Protein AF-A0A958EM94-F1 (afdb_monomer)

Structure (mmCIF, N/CA/C/O backbone):
data_AF-A0A958EM94-F1
#
_entry.id   AF-A0A958EM94-F1
#
loop_
_atom_site.group_PDB
_atom_site.id
_atom_site.type_symbol
_atom_site.label_atom_id
_atom_site.label_alt_id
_atom_site.label_comp_id
_atom_site.label_asym_id
_atom_site.label_entity_id
_atom_site.label_seq_id
_atom_site.pdbx_PDB_ins_code
_atom_site.Cartn_x
_atom_site.Cartn_y
_atom_site.Cartn_z
_atom_site.occupancy
_atom_site.B_iso_or_equiv
_atom_site.auth_seq_id
_atom_site.auth_comp_id
_atom_site.auth_asym_id
_atom_site.auth_atom_id
_atom_site.pdbx_PDB_model_num
ATOM 1 N N . ALA A 1 1 ? -0.371 -7.201 -25.459 1.00 37.72 1 ALA A N 1
ATOM 2 C CA . ALA A 1 1 ? 0.343 -7.590 -24.230 1.00 37.72 1 ALA A CA 1
ATOM 3 C C . ALA A 1 1 ? -0.115 -6.642 -23.135 1.00 37.72 1 ALA A C 1
ATOM 5 O O . ALA A 1 1 ? -0.073 -5.442 -23.369 1.00 37.72 1 ALA A O 1
ATOM 6 N N . PHE A 1 2 ? -0.661 -7.153 -22.029 1.00 40.25 2 PHE A N 1
ATOM 7 C CA . PHE A 1 2 ? -0.973 -6.315 -20.869 1.00 40.25 2 PHE A CA 1
ATOM 8 C C . PHE A 1 2 ? 0.360 -5.886 -20.271 1.00 40.25 2 PHE A C 1
ATOM 10 O O . PHE A 1 2 ? 1.068 -6.714 -19.709 1.00 40.25 2 PHE A O 1
ATOM 17 N N . ASP A 1 3 ? 0.736 -4.638 -20.504 1.00 53.81 3 ASP A N 1
ATOM 18 C CA . ASP A 1 3 ? 1.986 -4.087 -20.013 1.00 53.81 3 ASP A CA 1
ATOM 19 C C . ASP A 1 3 ? 1.883 -3.897 -18.485 1.00 53.81 3 ASP A C 1
ATOM 21 O O . ASP A 1 3 ? 0.861 -3.435 -17.965 1.00 53.81 3 ASP A O 1
ATOM 25 N N . ASP A 1 4 ? 2.921 -4.299 -17.756 1.00 55.78 4 ASP A N 1
ATOM 26 C CA . ASP A 1 4 ? 2.960 -4.238 -16.292 1.00 55.78 4 ASP A CA 1
ATOM 27 C C . ASP A 1 4 ? 2.811 -2.803 -15.739 1.00 55.78 4 ASP A C 1
ATOM 29 O O . ASP A 1 4 ? 2.361 -2.633 -14.600 1.00 55.78 4 ASP A O 1
ATOM 33 N N . ASN A 1 5 ? 3.113 -1.765 -16.533 1.00 53.16 5 ASN A N 1
ATOM 34 C CA . ASN A 1 5 ? 2.945 -0.361 -16.146 1.00 53.16 5 ASN A CA 1
ATOM 35 C C . ASN A 1 5 ? 1.466 0.022 -16.037 1.00 53.16 5 ASN A C 1
ATOM 37 O O . ASN A 1 5 ? 1.078 0.685 -15.078 1.00 53.16 5 ASN A O 1
ATOM 41 N N . THR A 1 6 ? 0.608 -0.448 -16.946 1.00 60.50 6 THR A N 1
ATOM 42 C CA . THR A 1 6 ? -0.827 -0.124 -16.892 1.00 60.50 6 THR A CA 1
ATOM 43 C C . THR A 1 6 ? -1.473 -0.636 -15.592 1.00 60.50 6 THR A C 1
ATOM 45 O O . THR A 1 6 ? -2.345 0.022 -15.018 1.00 60.50 6 THR A O 1
ATOM 48 N N . ARG A 1 7 ? -1.022 -1.786 -15.064 1.00 63.72 7 ARG A N 1
ATOM 49 C CA . ARG A 1 7 ? -1.574 -2.365 -13.826 1.00 63.72 7 ARG A CA 1
ATOM 50 C C . ARG A 1 7 ? -1.098 -1.655 -12.564 1.00 63.72 7 ARG A C 1
ATOM 52 O O . ARG A 1 7 ? -1.954 -1.371 -11.736 1.00 63.72 7 ARG A O 1
ATOM 59 N N . ILE A 1 8 ? 0.193 -1.328 -12.400 1.00 61.69 8 ILE A N 1
ATOM 60 C CA . ILE A 1 8 ? 0.639 -0.587 -11.198 1.00 61.69 8 ILE A CA 1
ATOM 61 C C . ILE A 1 8 ? -0.058 0.771 -11.112 1.00 61.69 8 ILE A C 1
ATOM 63 O O . ILE A 1 8 ? -0.427 1.191 -10.022 1.00 61.69 8 ILE A O 1
ATOM 67 N N . ILE A 1 9 ? -0.248 1.440 -12.255 1.00 63.72 9 ILE A N 1
ATOM 68 C CA . ILE A 1 9 ? -0.868 2.763 -12.334 1.00 63.72 9 ILE A CA 1
ATOM 69 C C . ILE A 1 9 ? -2.345 2.628 -11.968 1.00 63.72 9 ILE A C 1
ATOM 71 O O . ILE A 1 9 ? -2.827 3.326 -11.082 1.00 63.72 9 ILE A O 1
ATOM 75 N N . THR A 1 10 ? -3.039 1.632 -12.529 1.00 66.12 10 THR A N 1
ATOM 76 C CA . THR A 1 10 ? -4.427 1.313 -12.151 1.00 66.12 10 THR A CA 1
ATOM 77 C C . THR A 1 10 ? -4.547 0.953 -10.668 1.00 66.12 10 THR A C 1
ATOM 79 O O . THR A 1 10 ? -5.470 1.422 -10.011 1.00 66.12 10 THR A O 1
ATOM 82 N N . TYR A 1 11 ? -3.615 0.177 -10.105 1.00 64.56 11 TYR A N 1
ATOM 83 C CA . TYR A 1 11 ? -3.605 -0.157 -8.676 1.00 64.56 11 TYR A CA 1
ATOM 84 C C . TYR A 1 11 ? -3.298 1.036 -7.799 1.00 64.56 11 TYR A C 1
ATOM 86 O O . TYR A 1 11 ? -3.916 1.187 -6.754 1.00 64.56 11 TYR A O 1
ATOM 94 N N . THR A 1 12 ? -2.381 1.895 -8.221 1.00 61.47 12 THR A N 1
ATOM 95 C CA . THR A 1 12 ? -2.043 3.100 -7.474 1.00 61.47 12 THR A CA 1
ATOM 96 C C . THR A 1 12 ? -3.212 4.070 -7.508 1.00 61.47 12 THR A C 1
ATOM 98 O O . THR A 1 12 ? -3.553 4.615 -6.470 1.00 61.47 12 THR A O 1
ATOM 101 N N . HIS A 1 13 ? -3.914 4.206 -8.636 1.00 66.06 13 HIS A N 1
ATOM 102 C CA . HIS A 1 13 ? -5.155 4.976 -8.716 1.00 66.06 13 HIS A CA 1
ATOM 103 C C . HIS A 1 13 ? -6.313 4.337 -7.957 1.00 66.06 13 HIS A C 1
ATOM 105 O O . HIS A 1 13 ? -7.092 5.063 -7.356 1.00 66.06 13 HIS A O 1
ATOM 111 N N . THR A 1 14 ? -6.437 3.010 -7.957 1.00 66.44 14 THR A N 1
ATOM 112 C CA . THR A 1 14 ? -7.480 2.304 -7.199 1.00 66.44 14 THR A CA 1
ATOM 113 C C . THR A 1 14 ? -7.221 2.444 -5.712 1.00 66.44 14 THR A C 1
ATOM 115 O O . THR A 1 14 ? -8.130 2.795 -4.978 1.00 66.44 14 THR A O 1
ATOM 118 N N . MET A 1 15 ? -5.978 2.256 -5.269 1.00 63.81 15 MET A N 1
ATOM 119 C CA . MET A 1 15 ? -5.607 2.452 -3.877 1.00 63.81 15 MET A CA 1
ATOM 120 C C . MET A 1 15 ? -5.695 3.926 -3.496 1.00 63.81 15 MET A C 1
ATOM 122 O O . MET A 1 15 ? -6.177 4.215 -2.417 1.00 63.81 15 MET A O 1
ATOM 126 N N . ARG A 1 16 ? -5.323 4.866 -4.376 1.00 62.56 16 ARG A N 1
ATOM 127 C CA . ARG A 1 16 ? -5.574 6.297 -4.167 1.00 62.56 16 ARG A CA 1
ATOM 128 C C . ARG A 1 16 ? -7.064 6.550 -4.033 1.00 62.56 16 ARG A C 1
ATOM 130 O O . ARG A 1 16 ? -7.447 7.175 -3.076 1.00 62.56 16 ARG A O 1
ATOM 137 N N . SER A 1 17 ? -7.906 6.000 -4.902 1.00 60.25 17 SER A N 1
ATOM 138 C CA . SER A 1 17 ? -9.361 6.126 -4.791 1.00 60.25 17 SER A CA 1
ATOM 139 C C . SER A 1 17 ? -9.901 5.476 -3.521 1.00 60.25 17 SER A C 1
ATOM 141 O O . SER A 1 17 ? -10.862 5.985 -2.971 1.00 60.25 17 SER A O 1
ATOM 143 N N . GLN A 1 18 ? -9.326 4.365 -3.061 1.00 61.56 18 GLN A N 1
ATOM 144 C CA . GLN A 1 18 ? -9.690 3.713 -1.802 1.00 61.56 18 GLN A CA 1
ATOM 145 C C . GLN A 1 18 ? -9.202 4.520 -0.597 1.00 61.56 18 GLN A C 1
ATOM 147 O O . GLN A 1 18 ? -9.874 4.525 0.420 1.00 61.56 18 GLN A O 1
ATOM 152 N N . ILE A 1 19 ? -8.067 5.213 -0.729 1.00 54.97 19 ILE A N 1
ATOM 153 C CA . ILE A 1 19 ? -7.498 6.136 0.253 1.00 54.97 19 ILE A CA 1
ATOM 154 C C . ILE A 1 19 ? -8.257 7.469 0.275 1.00 54.97 19 ILE A C 1
ATOM 156 O O . ILE A 1 19 ? -8.504 8.005 1.339 1.00 54.97 19 ILE A O 1
ATOM 160 N N . ASP A 1 20 ? -8.704 7.970 -0.869 1.00 53.06 20 ASP A N 1
ATOM 161 C CA . ASP A 1 20 ? -9.586 9.129 -1.003 1.00 53.06 20 ASP A CA 1
ATOM 162 C C . ASP A 1 20 ? -10.995 8.781 -0.487 1.00 53.06 20 ASP A C 1
ATOM 164 O O . ASP A 1 20 ? -11.708 9.643 0.017 1.00 53.06 20 ASP A O 1
ATOM 168 N N . GLN A 1 21 ? -11.385 7.502 -0.594 1.00 51.28 21 GLN A N 1
ATOM 169 C CA . GLN A 1 21 ? -12.544 6.907 0.078 1.00 51.28 21 GLN A CA 1
ATOM 170 C C . GLN A 1 21 ? -12.272 6.534 1.543 1.00 51.28 21 GLN A C 1
ATOM 172 O O . GLN A 1 21 ? -13.239 6.202 2.231 1.00 51.28 21 GLN A O 1
ATOM 177 N N . LEU A 1 22 ? -11.025 6.620 2.050 1.00 52.84 22 LEU A N 1
ATOM 178 C CA . LEU A 1 22 ? -10.786 6.768 3.491 1.00 52.84 22 LEU A CA 1
ATOM 179 C C . LEU A 1 22 ? -11.291 8.170 3.817 1.00 52.84 22 LEU A C 1
ATOM 181 O O . LEU A 1 22 ? -10.551 9.151 3.852 1.00 52.84 22 LEU A O 1
ATOM 185 N N . ASP A 1 23 ? -12.606 8.261 3.936 1.00 48.28 23 ASP A N 1
ATOM 186 C CA . ASP A 1 23 ? -13.309 9.459 4.315 1.00 48.28 23 ASP A CA 1
ATOM 187 C C . ASP A 1 23 ? -12.646 9.998 5.587 1.00 48.28 23 ASP A C 1
ATOM 189 O O . ASP A 1 23 ? -12.550 9.307 6.603 1.00 48.28 23 ASP A O 1
ATOM 193 N N . GLN A 1 24 ? -12.137 11.229 5.509 1.00 53.12 24 GLN A N 1
ATOM 194 C CA . GLN A 1 24 ? -11.470 11.915 6.618 1.00 53.12 24 GLN A CA 1
ATOM 195 C C . GLN A 1 24 ? -12.379 11.996 7.855 1.00 53.12 24 GLN A C 1
ATOM 197 O O . GLN A 1 24 ? -11.876 12.144 8.964 1.00 53.12 24 GLN A O 1
ATOM 202 N N . SER A 1 25 ? -13.701 11.856 7.677 1.00 50.50 25 SER A N 1
ATOM 203 C CA . SER A 1 25 ? -14.683 11.784 8.761 1.00 50.50 25 SER A CA 1
ATOM 204 C C . SER A 1 25 ? -14.643 10.475 9.564 1.00 50.50 25 SER A C 1
ATOM 206 O O . SER A 1 25 ? -15.129 10.442 10.690 1.00 50.50 25 SER A O 1
ATOM 208 N N . GLN A 1 26 ? -14.065 9.406 9.007 1.00 52.06 26 GLN A N 1
ATOM 209 C CA . GLN A 1 2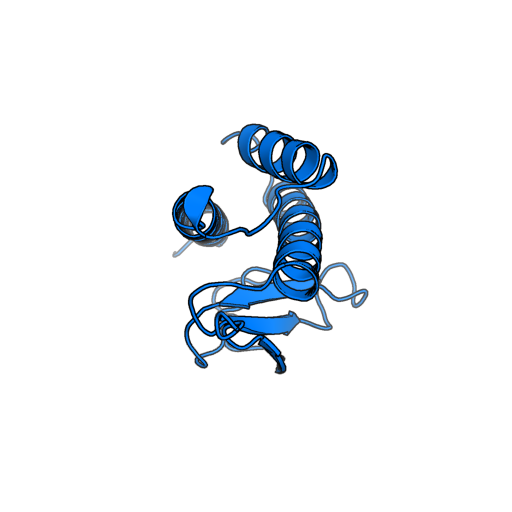6 ? -14.021 8.063 9.601 1.00 52.06 26 GLN A CA 1
ATOM 210 C C . GLN A 1 26 ? -12.754 7.825 10.436 1.00 52.06 26 GLN A C 1
ATOM 212 O O . GLN A 1 26 ? -12.623 6.782 11.073 1.00 52.06 26 GLN A O 1
ATOM 217 N N . ILE A 1 27 ? -11.801 8.762 10.412 1.00 55.91 27 ILE A N 1
ATOM 218 C CA . ILE A 1 27 ? -10.577 8.697 11.210 1.00 55.91 27 ILE A CA 1
ATOM 219 C C . ILE A 1 27 ? -10.785 9.584 12.425 1.00 55.91 27 ILE A C 1
ATOM 221 O O . ILE A 1 27 ? -10.723 10.812 12.355 1.00 55.91 27 ILE A O 1
ATOM 225 N N . VAL A 1 28 ? -11.066 8.926 13.543 1.00 47.28 28 VAL A N 1
ATOM 226 C CA . VAL A 1 28 ? -11.218 9.568 14.842 1.00 47.28 28 VAL A CA 1
ATOM 227 C C . VAL A 1 28 ? -9.841 10.108 15.235 1.00 47.28 28 VAL A C 1
ATOM 229 O O . VAL A 1 28 ? -8.970 9.333 15.600 1.00 47.28 28 VAL A O 1
ATOM 232 N N . ASP A 1 29 ? -9.644 11.427 15.133 1.00 54.28 29 ASP A N 1
ATOM 233 C CA . ASP A 1 29 ? -8.436 12.162 15.560 1.00 54.28 29 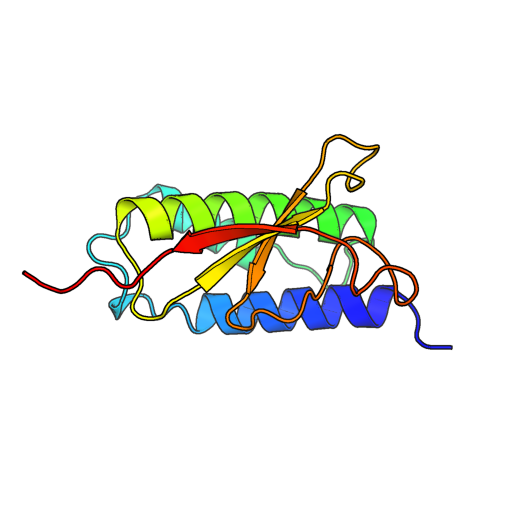ASP A CA 1
ATOM 234 C C . ASP A 1 29 ? -7.235 12.104 14.576 1.00 54.28 29 ASP A C 1
ATOM 236 O O . ASP A 1 29 ? -6.236 11.425 14.798 1.00 54.28 29 ASP A O 1
ATOM 240 N N . TRP A 1 30 ? -7.332 12.838 13.455 1.00 56.03 30 TRP A N 1
ATOM 241 C CA . TRP A 1 30 ? -6.316 12.923 12.387 1.00 56.03 30 TRP A CA 1
ATOM 242 C C . TRP A 1 30 ? -4.993 13.552 12.883 1.00 56.03 30 TRP A C 1
ATOM 244 O O . TRP A 1 30 ? -4.933 14.762 13.123 1.00 56.03 30 TRP A O 1
ATOM 254 N N . PRO A 1 31 ? -3.897 12.784 13.022 1.00 62.00 31 PRO A N 1
ATOM 255 C CA . PRO A 1 31 ? -2.624 13.318 13.504 1.00 62.00 31 PRO A CA 1
ATOM 256 C C . PRO A 1 31 ? -1.853 14.066 12.408 1.00 62.00 31 PRO A C 1
ATOM 258 O O . PRO A 1 31 ? -2.037 13.822 11.220 1.00 62.00 31 PRO A O 1
ATOM 261 N N . ALA A 1 32 ? -0.863 14.876 12.795 1.00 59.31 32 ALA A N 1
ATOM 262 C CA . ALA A 1 32 ? 0.056 15.539 11.855 1.00 59.31 32 ALA A CA 1
ATOM 263 C C . ALA A 1 32 ? 0.770 14.568 10.881 1.00 59.31 32 ALA A C 1
ATOM 265 O O . ALA A 1 32 ? 1.133 14.948 9.773 1.00 59.31 32 ALA A O 1
ATOM 266 N N . SER A 1 33 ? 0.935 13.290 11.250 1.00 59.75 33 SER A N 1
ATOM 267 C CA . SER A 1 33 ? 1.477 12.249 10.360 1.00 59.75 33 SER A CA 1
ATOM 268 C C . SER A 1 33 ? 0.554 11.896 9.190 1.00 59.75 33 SER A C 1
ATOM 270 O O . SER A 1 33 ? 0.990 11.283 8.217 1.00 59.75 33 SER A O 1
ATOM 272 N N . ALA A 1 34 ? -0.714 12.280 9.251 1.00 63.72 34 ALA A N 1
ATOM 273 C CA . ALA A 1 34 ? -1.669 12.0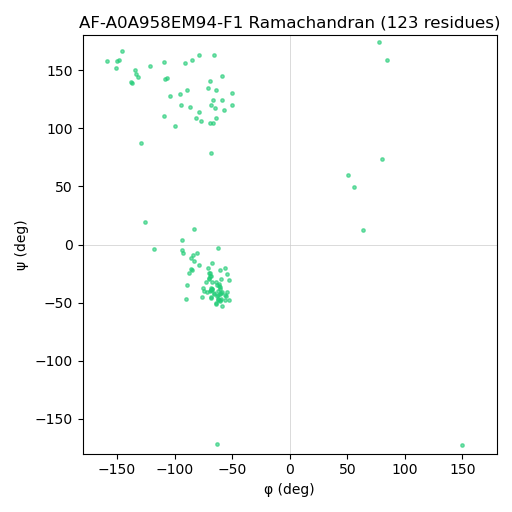47 8.189 1.00 63.72 34 ALA A CA 1
ATOM 274 C C . ALA A 1 34 ? -1.627 13.159 7.114 1.00 63.72 34 ALA A C 1
ATOM 276 O O . ALA A 1 34 ? -1.896 12.881 5.946 1.00 63.72 34 ALA A O 1
ATOM 277 N N . ASP A 1 35 ? -1.114 14.354 7.434 1.00 64.56 35 ASP A N 1
ATOM 278 C CA . ASP A 1 35 ? -0.721 15.354 6.423 1.00 64.56 35 ASP A CA 1
ATOM 279 C C . ASP A 1 35 ? 0.491 14.894 5.593 1.00 64.56 35 ASP A C 1
ATOM 281 O O . ASP A 1 35 ? 0.576 15.171 4.394 1.00 64.56 35 ASP A O 1
ATOM 285 N N . GLU A 1 36 ? 1.409 14.126 6.190 1.00 65.31 36 GLU A N 1
ATOM 286 C CA . GLU A 1 36 ? 2.505 13.476 5.455 1.00 65.31 36 GLU A CA 1
ATO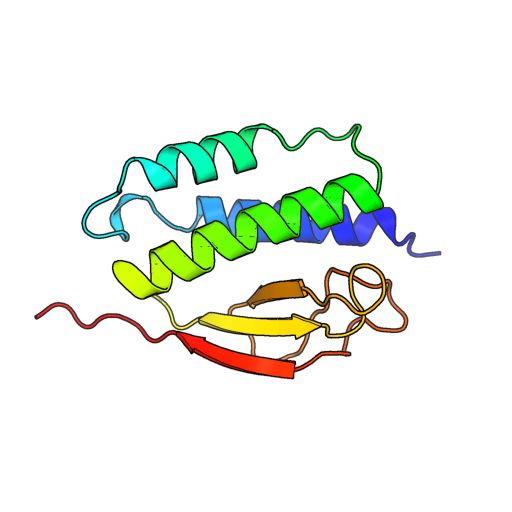M 287 C C . GLU A 1 36 ? 1.979 12.384 4.511 1.00 65.31 36 GLU A C 1
ATOM 289 O O . GLU A 1 36 ? 2.456 12.260 3.381 1.00 65.31 36 GLU A O 1
ATOM 294 N N . ILE A 1 37 ? 0.964 11.621 4.939 1.00 67.69 37 ILE A N 1
ATOM 295 C CA . ILE A 1 37 ? 0.258 10.647 4.087 1.00 67.69 37 ILE A CA 1
ATOM 296 C C . ILE A 1 37 ? -0.434 11.371 2.928 1.00 67.69 37 ILE A C 1
ATOM 298 O O . ILE A 1 37 ? -0.308 10.942 1.782 1.00 67.69 37 ILE A O 1
ATOM 302 N N . LYS A 1 38 ? -1.099 12.498 3.201 1.00 65.81 38 LYS A N 1
ATOM 303 C CA . LYS A 1 38 ? -1.751 13.329 2.184 1.00 65.81 38 LYS A CA 1
ATOM 304 C C . LYS A 1 38 ? -0.760 13.896 1.172 1.00 65.81 38 LYS A C 1
ATOM 306 O O . LYS A 1 38 ? -0.946 13.739 -0.029 1.00 65.81 38 LYS A O 1
ATOM 311 N N . SER A 1 39 ? 0.350 14.447 1.646 1.00 65.06 39 SER A N 1
ATOM 312 C CA . SER A 1 39 ? 1.428 14.933 0.778 1.00 65.06 39 SER A CA 1
ATOM 313 C C . SER A 1 39 ? 2.018 13.799 -0.073 1.00 65.06 39 SER A C 1
ATOM 315 O O . SER A 1 39 ? 2.338 13.988 -1.246 1.00 65.06 39 SER A O 1
ATOM 317 N N . ALA A 1 40 ? 2.120 12.585 0.483 1.00 64.00 40 ALA A N 1
ATOM 318 C CA . ALA A 1 40 ? 2.562 11.405 -0.256 1.00 64.00 40 ALA A CA 1
ATOM 319 C C . ALA A 1 40 ? 1.550 10.931 -1.320 1.00 64.00 40 ALA A C 1
ATOM 321 O O . ALA A 1 40 ? 1.974 10.339 -2.313 1.00 64.00 40 ALA A O 1
ATOM 322 N N . LEU A 1 41 ? 0.249 11.196 -1.136 1.00 64.25 41 LEU A N 1
ATOM 323 C CA . LEU A 1 41 ? -0.801 10.958 -2.138 1.00 64.25 41 LEU A CA 1
ATOM 324 C C . LEU A 1 41 ? -0.765 11.992 -3.265 1.00 64.25 41 LEU A C 1
ATOM 326 O O . LEU A 1 41 ? -0.936 11.637 -4.431 1.00 64.25 41 LEU A O 1
ATOM 330 N N . GLU A 1 42 ? -0.522 13.258 -2.923 1.00 63.47 42 GLU A N 1
ATOM 331 C CA . GLU A 1 42 ? -0.463 14.370 -3.879 1.00 63.47 42 GLU A CA 1
ATOM 332 C C . GLU A 1 42 ? 0.759 14.278 -4.806 1.00 63.47 42 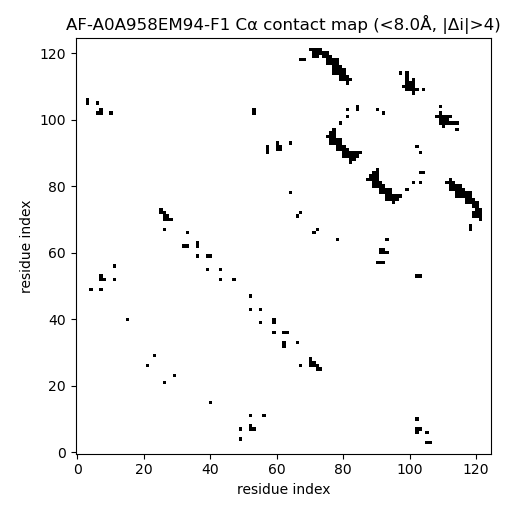GLU A C 1
ATOM 334 O O . GLU A 1 42 ? 0.702 14.721 -5.951 1.00 63.47 42 GLU A O 1
ATOM 339 N N . PHE A 1 43 ? 1.851 13.647 -4.358 1.00 61.88 43 PHE A N 1
ATOM 340 C CA . PHE A 1 43 ? 3.091 13.527 -5.134 1.00 61.88 43 PHE A CA 1
ATOM 341 C C . PHE A 1 43 ? 3.109 12.371 -6.158 1.00 61.88 43 PHE A C 1
ATOM 343 O O . PHE A 1 43 ? 4.170 12.021 -6.677 1.00 61.88 43 PHE A O 1
ATOM 350 N N . TYR A 1 44 ? 1.969 11.750 -6.477 1.00 62.44 44 TYR A N 1
ATOM 351 C CA . TYR A 1 44 ? 1.917 10.766 -7.562 1.00 62.44 44 TYR A CA 1
ATOM 352 C C . TYR A 1 44 ? 1.803 11.465 -8.919 1.00 62.44 44 TYR A C 1
ATOM 354 O O . TYR A 1 44 ? 0.755 12.015 -9.257 1.00 62.44 44 TYR A O 1
ATOM 362 N N . THR A 1 45 ? 2.877 11.432 -9.706 1.00 60.38 45 THR A N 1
ATOM 363 C CA . THR A 1 45 ? 2.897 11.977 -11.066 1.00 60.38 45 THR A CA 1
ATOM 364 C C . THR A 1 45 ? 2.890 10.849 -12.095 1.00 60.38 45 THR A C 1
ATOM 366 O O . THR A 1 45 ? 3.577 9.840 -11.928 1.00 60.38 45 THR A O 1
ATOM 369 N N . ASP A 1 46 ? 2.198 11.053 -13.218 1.00 62.28 46 ASP A N 1
ATOM 370 C CA . ASP A 1 46 ? 2.181 10.113 -14.357 1.00 62.28 46 ASP A CA 1
ATOM 371 C C . ASP A 1 46 ? 3.570 9.917 -15.011 1.00 62.28 46 ASP A C 1
ATOM 373 O O . ASP A 1 46 ? 3.730 9.134 -15.944 1.00 62.28 46 ASP A O 1
ATOM 377 N N . SER A 1 47 ? 4.593 10.635 -14.532 1.00 68.25 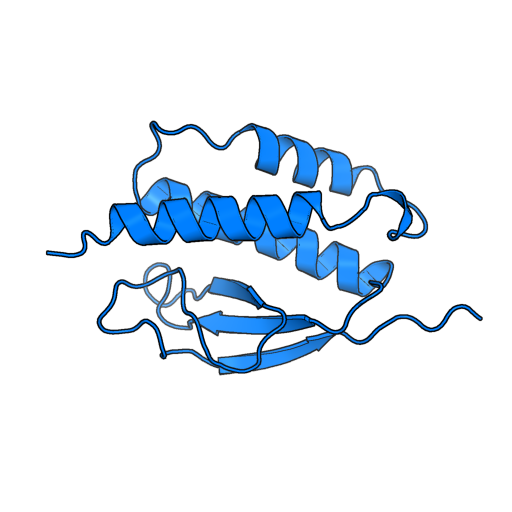47 SER A N 1
ATOM 378 C CA . SER A 1 47 ? 5.982 10.567 -14.992 1.00 68.25 47 SER A CA 1
ATOM 379 C C . SER A 1 47 ? 6.874 9.603 -14.201 1.00 68.25 47 SER A C 1
ATOM 381 O O . SER A 1 47 ? 8.036 9.437 -14.573 1.00 68.25 47 SER A O 1
ATOM 383 N N . LEU A 1 48 ? 6.384 8.986 -13.118 1.00 73.19 48 LEU A N 1
ATOM 384 C CA . LEU A 1 48 ? 7.180 8.046 -12.324 1.00 73.19 48 LEU A CA 1
ATOM 385 C C . LEU A 1 48 ? 7.455 6.749 -13.095 1.00 73.19 48 LEU A C 1
ATOM 387 O O . LEU A 1 48 ? 6.569 6.166 -13.720 1.00 73.19 48 LEU A O 1
ATOM 391 N N . THR A 1 49 ? 8.669 6.217 -12.965 1.00 81.56 49 THR A N 1
ATOM 392 C CA . THR A 1 49 ? 8.956 4.843 -13.395 1.00 81.56 49 THR A CA 1
ATOM 393 C C . THR A 1 49 ? 8.188 3.829 -12.538 1.00 81.56 49 THR A C 1
ATOM 395 O O . THR A 1 49 ? 7.745 4.112 -11.420 1.00 81.56 49 THR A O 1
ATOM 398 N N . ILE A 1 50 ? 8.077 2.587 -13.020 1.00 76.56 50 ILE A N 1
ATOM 399 C CA . ILE A 1 50 ? 7.467 1.469 -12.279 1.00 76.56 50 ILE A CA 1
ATOM 400 C C . ILE A 1 50 ? 8.102 1.254 -10.897 1.00 76.56 50 ILE A C 1
ATOM 402 O O . ILE A 1 50 ? 7.407 1.010 -9.908 1.00 76.56 50 ILE A O 1
ATOM 406 N N . ASN A 1 51 ? 9.428 1.360 -10.807 1.00 81.62 51 ASN A N 1
ATOM 407 C CA . ASN A 1 51 ? 10.147 1.139 -9.557 1.00 81.62 51 ASN A CA 1
ATOM 408 C C . ASN A 1 51 ? 9.912 2.281 -8.572 1.00 81.62 51 ASN A C 1
ATOM 410 O O . ASN A 1 51 ? 9.689 2.019 -7.390 1.00 81.62 51 ASN A O 1
ATOM 414 N N . GLU A 1 52 ? 9.910 3.525 -9.049 1.00 81.94 52 GLU A N 1
ATOM 415 C CA . GLU A 1 52 ? 9.572 4.684 -8.222 1.00 81.94 52 GLU A CA 1
ATOM 416 C C . GLU A 1 52 ? 8.127 4.584 -7.729 1.00 81.94 52 GLU A C 1
ATOM 418 O O . GLU A 1 52 ? 7.895 4.658 -6.523 1.00 81.94 52 GLU A O 1
ATOM 423 N N . SER A 1 53 ? 7.176 4.281 -8.618 1.00 78.44 53 SER A N 1
ATOM 424 C CA . SER A 1 53 ? 5.765 4.072 -8.265 1.00 78.44 53 SER A CA 1
ATOM 425 C C . SER A 1 53 ? 5.601 3.036 -7.150 1.00 78.44 53 SER A C 1
ATOM 427 O O . SER A 1 53 ? 4.951 3.308 -6.142 1.00 78.44 53 SER A O 1
ATOM 429 N N . ARG A 1 54 ? 6.260 1.874 -7.264 1.00 84.06 54 ARG A N 1
ATOM 430 C CA . ARG A 1 54 ? 6.238 0.828 -6.224 1.00 84.06 54 ARG A CA 1
ATOM 431 C C . ARG A 1 54 ? 6.807 1.320 -4.892 1.00 84.06 54 ARG A C 1
ATOM 433 O O . ARG A 1 54 ? 6.246 1.018 -3.840 1.00 84.06 54 ARG A O 1
ATOM 440 N N . GLN A 1 55 ? 7.913 2.064 -4.908 1.00 84.88 55 GLN A N 1
ATOM 441 C CA . GLN A 1 55 ? 8.511 2.603 -3.682 1.00 84.88 55 GLN A CA 1
ATOM 442 C C . GLN A 1 55 ? 7.601 3.633 -3.004 1.00 84.88 55 GLN A C 1
ATOM 444 O O . GLN A 1 55 ? 7.446 3.599 -1.781 1.00 84.88 55 GLN A O 1
ATOM 449 N N . HIS A 1 56 ? 6.990 4.528 -3.783 1.00 79.88 56 HIS A N 1
ATOM 450 C CA . HIS A 1 56 ? 6.008 5.487 -3.281 1.00 79.88 56 HIS A CA 1
ATOM 451 C C . HIS A 1 56 ? 4.797 4.769 -2.677 1.00 79.88 56 HIS A C 1
ATOM 453 O O . HIS A 1 56 ? 4.446 5.032 -1.527 1.00 79.88 56 HIS A O 1
ATOM 459 N N . PHE A 1 57 ? 4.249 3.785 -3.389 1.00 79.88 57 PHE A N 1
ATOM 460 C CA . PHE A 1 57 ? 3.136 2.953 -2.937 1.00 79.88 57 PHE A CA 1
ATOM 461 C C . PHE A 1 57 ? 3.427 2.240 -1.604 1.00 79.88 57 PHE A C 1
ATOM 463 O O . PHE A 1 57 ? 2.599 2.256 -0.690 1.00 79.88 57 PHE A O 1
ATOM 470 N N . GLN A 1 58 ? 4.627 1.672 -1.440 1.00 85.38 58 GLN A N 1
ATOM 471 C CA . GLN A 1 58 ? 5.025 1.024 -0.187 1.00 85.38 58 GLN A CA 1
ATOM 472 C C . GLN A 1 58 ? 5.140 2.019 0.976 1.00 85.38 58 GLN A C 1
ATOM 474 O O . GLN A 1 58 ? 4.731 1.706 2.096 1.00 85.38 58 GLN A O 1
ATOM 479 N N . ARG A 1 59 ? 5.704 3.214 0.744 1.00 83.31 59 ARG A N 1
ATOM 480 C CA . ARG A 1 59 ? 5.782 4.266 1.775 1.00 83.31 59 ARG A CA 1
ATOM 481 C C . ARG A 1 59 ? 4.388 4.685 2.234 1.00 83.31 59 ARG A C 1
ATOM 483 O O . ARG A 1 59 ? 4.128 4.688 3.435 1.00 83.31 59 ARG A O 1
ATOM 490 N N . LEU A 1 60 ? 3.505 4.948 1.275 1.00 77.88 60 LEU A N 1
ATOM 491 C CA . LEU A 1 60 ? 2.120 5.335 1.514 1.00 77.88 60 LEU A CA 1
ATOM 492 C C . LEU A 1 60 ? 1.368 4.269 2.318 1.00 77.88 60 LEU A C 1
ATOM 494 O O . LEU A 1 60 ? 0.837 4.563 3.387 1.00 77.88 60 LEU A O 1
ATOM 498 N N . THR A 1 61 ? 1.407 3.014 1.864 1.00 82.94 61 THR A N 1
ATOM 499 C CA . THR A 1 61 ? 0.730 1.903 2.547 1.00 82.94 61 THR A CA 1
ATOM 500 C C . THR A 1 61 ? 1.170 1.791 4.007 1.00 82.94 61 THR A C 1
ATOM 502 O O . THR A 1 61 ? 0.341 1.633 4.899 1.00 82.94 61 THR A O 1
ATOM 505 N N . ARG A 1 62 ? 2.476 1.890 4.289 1.00 86.19 62 ARG A N 1
ATOM 506 C CA . ARG A 1 62 ? 2.976 1.806 5.670 1.00 86.19 62 ARG A CA 1
ATOM 507 C C . ARG A 1 62 ? 2.426 2.919 6.561 1.00 86.19 62 ARG A C 1
ATOM 509 O O . ARG A 1 62 ? 2.216 2.666 7.744 1.00 86.19 62 ARG A O 1
ATOM 516 N N . GLY A 1 63 ? 2.232 4.120 6.017 1.00 80.88 63 GLY A N 1
ATOM 517 C CA . GLY A 1 63 ? 1.584 5.223 6.725 1.00 80.88 63 GLY A CA 1
ATOM 518 C C . GLY A 1 63 ? 0.128 4.897 7.047 1.00 80.88 63 GLY A C 1
ATOM 519 O O . GLY A 1 63 ? -0.263 4.941 8.210 1.00 80.88 63 GLY A O 1
ATOM 520 N N . VAL A 1 64 ? -0.636 4.470 6.038 1.00 78.69 64 VAL A N 1
ATOM 521 C CA . VAL A 1 64 ? -2.063 4.140 6.187 1.00 78.69 64 VAL A CA 1
ATOM 522 C C . VAL A 1 64 ? -2.285 2.979 7.161 1.00 78.69 64 VAL A C 1
ATOM 524 O O . VAL A 1 64 ? -3.141 3.080 8.029 1.00 78.69 64 VAL A O 1
ATOM 527 N N . ILE A 1 65 ? -1.483 1.908 7.099 1.00 84.88 65 ILE A N 1
ATOM 528 C CA . ILE A 1 65 ? -1.576 0.785 8.052 1.00 84.88 65 ILE A CA 1
ATOM 529 C C . ILE A 1 65 ? -1.426 1.278 9.493 1.00 84.88 65 ILE A C 1
ATOM 531 O O . ILE A 1 65 ? -2.228 0.910 10.345 1.00 84.88 65 ILE A O 1
ATOM 535 N N . LYS A 1 66 ? -0.415 2.113 9.771 1.00 83.69 66 LYS A N 1
ATOM 536 C CA . LYS A 1 66 ? -0.196 2.659 11.120 1.00 83.69 66 LYS A CA 1
ATOM 537 C C . LYS A 1 66 ? -1.367 3.518 11.577 1.00 83.69 66 LYS A C 1
ATOM 539 O O . LYS A 1 66 ? -1.737 3.466 12.742 1.00 83.69 66 LYS A O 1
ATOM 544 N N . LEU A 1 67 ? -1.923 4.309 10.666 1.00 77.81 67 LEU A N 1
ATOM 545 C CA . LEU A 1 67 ? -3.067 5.154 10.956 1.00 77.81 67 LEU A CA 1
ATOM 546 C C . LEU A 1 67 ? -4.297 4.304 11.311 1.00 77.81 67 LEU A C 1
ATOM 548 O O . LEU A 1 67 ? -4.849 4.475 12.391 1.00 77.81 67 LEU A O 1
ATOM 552 N N . ILE A 1 68 ? -4.639 3.310 10.489 1.00 80.12 68 ILE A N 1
ATOM 553 C CA . ILE A 1 68 ? -5.746 2.380 10.770 1.00 80.12 68 ILE A CA 1
ATOM 554 C C . ILE A 1 68 ? -5.523 1.631 12.092 1.00 80.12 68 ILE A C 1
ATOM 556 O O . ILE A 1 68 ? -6.451 1.466 12.874 1.00 80.12 68 ILE A O 1
ATOM 560 N N . GLN A 1 69 ? -4.293 1.193 12.377 1.00 81.06 69 GLN A N 1
ATOM 561 C CA . GLN A 1 69 ? -3.969 0.501 13.630 1.00 81.06 69 GLN A CA 1
ATOM 562 C C . GLN A 1 69 ? -4.140 1.376 14.877 1.00 81.06 69 GLN A C 1
ATOM 564 O O . GLN A 1 69 ? -4.460 0.846 15.937 1.00 81.06 69 GLN A O 1
ATOM 569 N N . ASN A 1 70 ? -3.900 2.683 14.763 1.00 78.31 70 ASN A N 1
ATOM 570 C CA . ASN A 1 70 ? -3.944 3.602 15.898 1.00 78.31 70 ASN A CA 1
ATOM 571 C C . ASN A 1 70 ? -5.335 4.201 16.131 1.00 78.31 70 ASN A C 1
ATOM 573 O O . ASN A 1 70 ? -5.696 4.436 17.279 1.00 78.31 70 ASN A O 1
ATOM 577 N N . TYR A 1 71 ? -6.084 4.459 15.057 1.00 73.69 71 TYR A N 1
ATOM 578 C CA . TYR A 1 71 ? -7.327 5.239 15.098 1.00 73.69 71 TYR A CA 1
ATOM 579 C C . TYR A 1 71 ? -8.562 4.444 14.666 1.00 73.69 71 TYR A C 1
ATOM 581 O O . TYR A 1 71 ? -9.680 4.942 14.747 1.00 73.69 71 TYR A O 1
ATOM 589 N N . GLY A 1 72 ? -8.370 3.199 14.229 1.00 72.00 72 GLY A N 1
ATOM 590 C CA . GLY A 1 72 ? -9.436 2.378 13.679 1.00 72.00 72 GLY A CA 1
ATOM 591 C C . GLY A 1 72 ? -9.793 2.757 12.243 1.00 72.00 72 GLY A C 1
ATOM 592 O O . GLY A 1 72 ? -9.265 3.700 11.652 1.00 72.00 72 GLY A O 1
ATOM 593 N N . TYR A 1 73 ? -10.679 1.958 11.658 1.00 73.44 73 TYR A N 1
ATOM 594 C CA . TYR A 1 73 ? -11.275 2.211 10.353 1.00 73.44 73 TYR A CA 1
ATOM 595 C C . TYR A 1 73 ? -12.698 1.649 10.329 1.00 73.44 73 TYR A C 1
ATOM 597 O O . TYR A 1 73 ? -13.043 0.800 11.148 1.00 73.44 73 TYR A O 1
ATOM 605 N N . SER A 1 74 ? -13.551 2.122 9.427 1.00 70.62 74 SER A N 1
ATOM 606 C CA . SER A 1 74 ? -14.970 1.742 9.402 1.00 70.62 74 SER A CA 1
ATOM 607 C C . SER A 1 74 ? -15.271 0.433 8.681 1.00 70.62 74 SER A C 1
ATOM 609 O O . SER A 1 74 ? -16.391 -0.065 8.725 1.00 70.62 74 SER A O 1
ATOM 611 N N . THR A 1 75 ? -14.278 -0.133 7.999 1.00 74.75 75 THR A N 1
ATOM 612 C CA . THR A 1 75 ? -14.409 -1.389 7.260 1.00 74.75 75 THR A CA 1
ATOM 613 C C . THR A 1 75 ? -13.233 -2.298 7.575 1.00 74.75 75 THR A C 1
ATOM 615 O O . THR A 1 75 ? -12.108 -1.837 7.757 1.00 74.75 75 THR A O 1
ATOM 618 N N . ASP A 1 76 ? -13.472 -3.603 7.590 1.00 82.06 76 ASP A N 1
ATOM 619 C CA . ASP A 1 76 ? -12.396 -4.576 7.710 1.00 82.06 76 ASP A CA 1
ATOM 620 C C . ASP A 1 76 ? -11.456 -4.509 6.501 1.00 82.06 76 ASP A C 1
ATOM 622 O O . ASP A 1 76 ? -11.883 -4.515 5.342 1.00 82.06 76 ASP A O 1
ATOM 626 N N . VAL A 1 77 ? -10.153 -4.492 6.772 1.00 86.06 77 VAL A N 1
ATOM 627 C CA . VAL A 1 77 ? -9.120 -4.494 5.730 1.00 86.06 77 VAL A CA 1
ATOM 628 C C . VAL A 1 77 ? -8.051 -5.533 6.025 1.00 86.06 77 VAL A C 1
ATOM 630 O O . VAL A 1 77 ? -7.655 -5.761 7.167 1.00 86.06 77 VAL A O 1
ATOM 633 N N . PHE A 1 78 ? -7.535 -6.159 4.976 1.00 88.50 78 PHE A N 1
ATOM 634 C CA . PHE A 1 78 ? -6.438 -7.108 5.064 1.00 88.50 78 PHE A CA 1
ATOM 635 C C . PHE A 1 78 ? -5.112 -6.413 4.796 1.00 88.50 78 PHE A C 1
ATOM 637 O O . PHE A 1 78 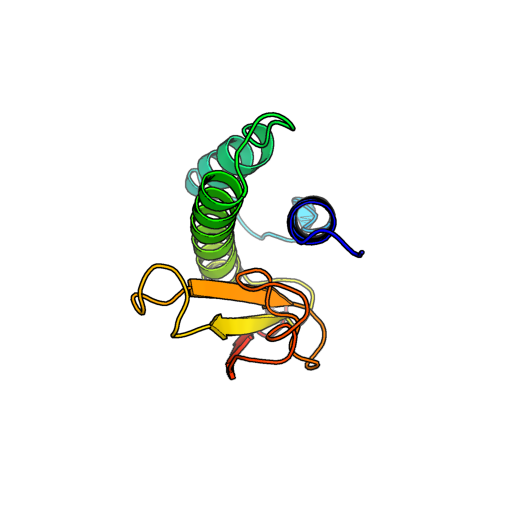? -4.930 -5.751 3.773 1.00 88.50 78 PHE A O 1
ATOM 644 N N . VAL A 1 79 ? -4.156 -6.630 5.695 1.00 91.25 79 VAL A N 1
ATOM 645 C CA . VAL A 1 79 ? -2.748 -6.336 5.450 1.00 91.25 79 VAL A CA 1
ATOM 646 C C . VAL A 1 79 ? -2.139 -7.545 4.765 1.00 91.25 79 VAL A C 1
ATOM 648 O O . VAL A 1 79 ? -2.069 -8.638 5.330 1.00 91.25 79 VAL A O 1
ATOM 651 N N . MET A 1 80 ? -1.652 -7.327 3.556 1.00 91.75 80 MET A N 1
ATOM 652 C CA . MET A 1 80 ? -0.998 -8.338 2.743 1.00 91.75 80 MET A CA 1
ATOM 653 C C . MET A 1 80 ? 0.501 -8.058 2.648 1.00 91.75 80 MET A C 1
ATOM 655 O O . MET A 1 80 ? 0.944 -6.918 2.814 1.00 91.75 80 MET A O 1
ATOM 659 N N . LYS A 1 81 ? 1.303 -9.088 2.365 1.00 92.88 81 LYS A N 1
ATOM 660 C CA . LYS A 1 81 ? 2.753 -8.962 2.171 1.00 92.88 81 LYS A CA 1
ATOM 661 C C . LYS A 1 81 ? 3.260 -9.776 0.997 1.00 92.88 81 LYS A C 1
ATOM 663 O O . LYS A 1 81 ? 2.915 -10.941 0.822 1.00 92.88 81 LYS A O 1
ATOM 668 N N . CYS A 1 82 ? 4.175 -9.168 0.249 1.00 92.19 82 CYS A N 1
ATOM 669 C CA . CYS A 1 82 ? 5.003 -9.834 -0.738 1.00 92.19 82 CYS A CA 1
ATOM 670 C C . CYS A 1 82 ? 6.429 -9.871 -0.178 1.00 92.19 82 CYS A C 1
ATOM 672 O O . CYS A 1 82 ? 7.046 -8.811 -0.059 1.00 92.19 82 CYS A O 1
ATOM 674 N N . PRO A 1 83 ? 6.975 -11.043 0.194 1.00 92.88 83 PRO A N 1
ATOM 675 C CA . PRO A 1 83 ? 8.322 -11.126 0.759 1.00 92.88 83 PRO A CA 1
ATOM 676 C C . PRO A 1 83 ? 9.417 -10.833 -0.274 1.00 92.88 83 PRO A C 1
ATOM 678 O O . PRO A 1 83 ? 10.489 -10.383 0.104 1.00 92.88 83 PRO A O 1
ATOM 681 N N . MET A 1 84 ? 9.144 -11.037 -1.566 1.00 92.12 84 MET A N 1
ATOM 682 C CA . MET A 1 84 ? 10.132 -10.880 -2.642 1.00 92.12 84 MET A CA 1
ATOM 683 C C . MET A 1 84 ? 10.260 -9.448 -3.170 1.00 92.12 84 MET A C 1
ATOM 685 O O . MET A 1 84 ? 11.192 -9.145 -3.915 1.00 92.12 84 MET A O 1
ATOM 689 N N . ALA A 1 85 ? 9.342 -8.552 -2.799 1.00 88.94 85 ALA A N 1
ATOM 690 C CA . ALA A 1 85 ? 9.392 -7.165 -3.243 1.00 88.94 85 ALA A CA 1
ATOM 691 C C . ALA A 1 85 ? 10.707 -6.491 -2.806 1.00 88.94 85 ALA A C 1
ATOM 693 O O . ALA A 1 85 ? 11.237 -6.779 -1.732 1.00 88.94 85 ALA A O 1
ATOM 694 N N . PHE A 1 86 ? 11.226 -5.589 -3.644 1.00 90.12 86 PHE A N 1
ATOM 695 C CA . PHE A 1 86 ? 12.459 -4.829 -3.389 1.00 90.12 86 PHE A CA 1
ATOM 696 C C . PHE A 1 86 ? 13.649 -5.715 -2.983 1.00 90.12 86 PHE A C 1
ATOM 698 O O . PHE A 1 86 ? 14.203 -5.573 -1.892 1.00 90.12 86 PHE A O 1
ATOM 705 N N . ASN A 1 87 ? 14.035 -6.642 -3.864 1.00 90.31 87 ASN A N 1
ATOM 706 C CA . ASN A 1 87 ? 15.164 -7.554 -3.652 1.00 90.31 87 ASN A CA 1
ATOM 707 C C . ASN A 1 87 ? 15.042 -8.362 -2.347 1.00 90.31 87 ASN A C 1
ATOM 709 O O . ASN A 1 87 ? 15.974 -8.406 -1.551 1.00 90.31 87 ASN A O 1
ATOM 713 N N . ASN A 1 88 ? 13.881 -8.984 -2.119 1.00 91.44 88 ASN A N 1
ATOM 714 C CA . ASN A 1 88 ? 13.576 -9.776 -0.917 1.00 91.44 88 ASN A CA 1
ATOM 715 C C . ASN A 1 88 ? 13.553 -9.001 0.415 1.00 91.44 88 ASN A C 1
ATOM 717 O O . ASN A 1 88 ? 13.494 -9.610 1.482 1.00 91.44 88 ASN A O 1
ATOM 721 N N . THR A 1 89 ? 13.552 -7.666 0.378 1.00 92.38 89 THR A N 1
ATOM 722 C CA . THR A 1 89 ? 13.311 -6.842 1.578 1.00 92.38 89 THR A CA 1
ATOM 723 C C . THR A 1 89 ? 11.847 -6.942 2.023 1.00 92.38 89 THR A C 1
ATOM 725 O O . THR A 1 89 ? 11.516 -6.838 3.206 1.00 92.38 89 THR A O 1
ATOM 728 N N . GLY A 1 90 ? 10.963 -7.191 1.061 1.00 91.94 90 GLY A N 1
ATOM 729 C CA . GLY A 1 90 ? 9.538 -7.347 1.250 1.00 91.94 90 GLY A CA 1
ATOM 730 C C . GLY A 1 90 ? 8.782 -6.022 1.273 1.00 91.94 90 GLY A C 1
ATOM 731 O O . GLY A 1 90 ? 9.329 -4.948 1.529 1.00 91.94 90 GLY A O 1
ATOM 732 N N . ALA A 1 91 ? 7.486 -6.110 0.994 1.00 90.94 91 ALA A N 1
ATOM 733 C CA . ALA A 1 91 ? 6.586 -4.969 0.967 1.00 90.94 91 ALA A CA 1
ATOM 734 C C . ALA A 1 91 ? 5.167 -5.374 1.356 1.00 90.94 91 ALA A C 1
ATOM 736 O O . ALA A 1 91 ? 4.802 -6.547 1.262 1.00 90.94 91 ALA A O 1
ATOM 737 N N . THR A 1 92 ? 4.382 -4.403 1.802 1.00 91.44 92 THR A N 1
ATOM 738 C CA . THR A 1 92 ? 3.034 -4.592 2.343 1.00 91.44 92 THR A CA 1
ATOM 739 C C . THR A 1 92 ? 2.022 -3.801 1.530 1.00 91.44 92 THR A C 1
ATOM 741 O O . THR A 1 92 ? 2.377 -2.793 0.926 1.00 91.44 92 THR A O 1
ATOM 744 N N . TRP A 1 93 ? 0.772 -4.244 1.503 1.00 89.19 93 TRP A N 1
ATOM 745 C CA . TRP A 1 93 ? -0.339 -3.480 0.930 1.00 89.19 93 TRP A CA 1
ATOM 746 C C . TRP A 1 93 ? -1.632 -3.736 1.706 1.00 89.19 93 TRP A C 1
ATOM 748 O O . TRP A 1 93 ? -1.688 -4.655 2.526 1.00 89.19 93 TRP A O 1
ATOM 758 N N . LEU A 1 94 ? -2.642 -2.904 1.459 1.00 85.75 94 LEU A N 1
ATOM 759 C CA . LEU A 1 94 ? -3.989 -3.050 2.002 1.00 85.75 94 LEU A CA 1
ATOM 760 C C . LEU A 1 94 ? -4.955 -3.482 0.895 1.00 85.75 94 LEU A C 1
ATOM 762 O O . LEU A 1 94 ? -4.839 -3.017 -0.238 1.00 85.75 94 LEU A O 1
ATOM 766 N N . GLN A 1 95 ? -5.904 -4.356 1.221 1.00 84.19 95 GLN A N 1
ATOM 767 C CA . GLN A 1 95 ? -7.033 -4.702 0.352 1.00 84.19 95 GLN A CA 1
ATOM 768 C C . GLN A 1 95 ? -8.251 -5.107 1.189 1.00 84.19 95 GLN A C 1
ATOM 770 O O . GLN A 1 95 ? -8.103 -5.602 2.303 1.00 84.19 95 GLN A O 1
ATOM 775 N N . THR A 1 96 ? -9.453 -4.906 0.659 1.00 82.94 96 THR A N 1
ATOM 776 C CA . THR A 1 96 ? -10.717 -5.293 1.313 1.00 82.94 96 THR A CA 1
ATOM 777 C C . THR A 1 96 ? -11.131 -6.733 1.002 1.00 82.94 96 THR A C 1
ATOM 779 O O . THR A 1 96 ? -11.827 -7.361 1.792 1.00 82.94 96 THR A O 1
ATOM 782 N N . ASP A 1 97 ? -10.677 -7.283 -0.126 1.00 80.44 97 ASP A N 1
ATOM 783 C CA . ASP A 1 97 ? -10.892 -8.685 -0.498 1.00 80.44 97 ASP A CA 1
ATOM 784 C C . ASP A 1 97 ? -9.819 -9.595 0.134 1.00 80.44 97 ASP A C 1
ATOM 786 O O . ASP A 1 97 ? -8.729 -9.139 0.480 1.00 80.44 97 ASP A O 1
ATOM 790 N N . LYS A 1 98 ? -10.090 -10.895 0.269 1.00 78.31 98 LYS A N 1
ATOM 791 C CA . LYS A 1 98 ? -9.096 -11.916 0.639 1.00 78.31 98 LYS A CA 1
ATOM 792 C C . LYS A 1 98 ? -8.310 -12.440 -0.563 1.00 78.31 98 LYS A C 1
ATOM 794 O O . LYS A 1 98 ? -7.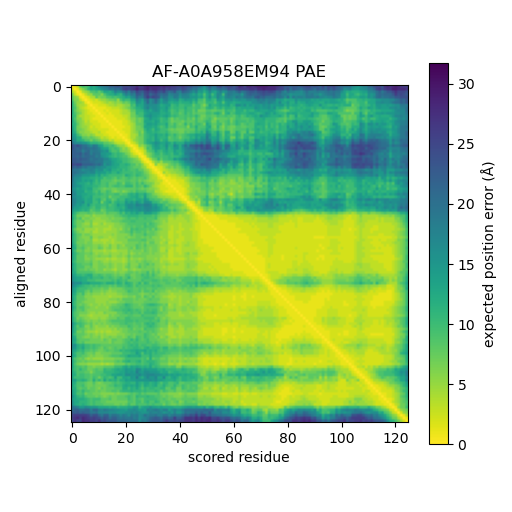208 -12.956 -0.373 1.00 78.31 98 LYS A O 1
ATOM 799 N N . ASP A 1 99 ? -8.841 -12.307 -1.774 1.00 82.25 99 ASP A N 1
ATOM 800 C CA . ASP A 1 99 ? -8.165 -12.734 -2.993 1.00 82.25 99 ASP A CA 1
ATOM 801 C C . ASP A 1 99 ? -6.895 -11.907 -3.207 1.00 82.25 99 ASP A C 1
ATOM 803 O O . ASP A 1 99 ? -6.937 -10.685 -3.333 1.00 82.25 99 ASP A O 1
ATOM 807 N N . LEU A 1 100 ? -5.735 -12.570 -3.206 1.00 81.75 100 LEU A N 1
ATOM 808 C CA . LEU A 1 100 ? -4.440 -11.896 -3.281 1.00 81.75 100 LEU A CA 1
ATOM 809 C C . LEU A 1 100 ? -4.245 -11.209 -4.630 1.00 81.75 100 LEU A C 1
ATOM 811 O O . LEU A 1 100 ? -4.280 -11.842 -5.688 1.00 81.75 100 LEU A O 1
ATOM 815 N N . ILE A 1 101 ? -3.975 -9.911 -4.539 1.00 82.56 101 ILE A N 1
ATOM 816 C CA . ILE A 1 101 ? -3.771 -9.005 -5.658 1.00 82.56 101 ILE A CA 1
ATOM 817 C C . ILE A 1 101 ? -2.455 -8.258 -5.412 1.00 82.56 101 ILE A C 1
ATOM 819 O O . ILE A 1 101 ? -2.415 -7.211 -4.778 1.00 82.56 101 ILE A O 1
ATOM 823 N N . ASN A 1 102 ? -1.342 -8.845 -5.847 1.00 84.94 102 ASN A N 1
ATOM 824 C CA . ASN A 1 102 ? 0.003 -8.350 -5.572 1.00 84.94 102 ASN A CA 1
ATOM 825 C C . ASN A 1 102 ? 0.359 -7.174 -6.497 1.00 84.94 102 ASN A C 1
ATOM 827 O O . ASN A 1 102 ? 0.535 -7.387 -7.698 1.00 84.94 102 ASN A O 1
ATOM 831 N N . PRO A 1 103 ? 0.546 -5.951 -5.966 1.00 81.31 103 PRO A N 1
ATOM 832 C CA . PRO A 1 103 ? 0.894 -4.795 -6.787 1.00 81.31 103 PRO A CA 1
ATOM 833 C C . PRO A 1 103 ? 2.385 -4.773 -7.162 1.00 81.31 103 PRO A C 1
ATOM 835 O O . PRO A 1 103 ? 2.794 -4.083 -8.089 1.00 81.31 103 PRO A O 1
ATOM 838 N N . TYR A 1 104 ? 3.244 -5.520 -6.470 1.00 81.44 104 TYR A N 1
ATOM 839 C CA . TYR A 1 104 ? 4.697 -5.422 -6.635 1.00 81.44 104 TYR A CA 1
ATOM 840 C C . TYR A 1 104 ? 5.245 -6.225 -7.808 1.00 81.44 104 TYR A C 1
ATOM 842 O O . TYR A 1 104 ? 6.383 -5.994 -8.216 1.00 81.44 104 TYR A O 1
ATOM 850 N N . PHE A 1 105 ? 4.453 -7.137 -8.364 1.00 76.19 105 PHE A N 1
ATOM 851 C CA . PHE A 1 105 ? 4.860 -7.978 -9.478 1.00 76.19 105 PHE A CA 1
ATOM 852 C C . PHE A 1 105 ? 3.776 -8.028 -10.551 1.00 76.19 105 PHE A C 1
ATOM 854 O O . PHE A 1 105 ? 2.594 -7.867 -10.264 1.00 76.19 105 PHE A O 1
ATOM 861 N N . GLY A 1 106 ? 4.217 -8.208 -11.796 1.00 70.69 106 GLY A N 1
ATOM 862 C CA . GLY A 1 106 ? 3.362 -8.257 -12.975 1.00 70.69 106 GLY A CA 1
ATOM 863 C C . GLY A 1 106 ? 2.369 -9.417 -12.973 1.00 70.69 106 GLY A C 1
ATOM 864 O O . GLY A 1 106 ? 2.230 -10.163 -11.999 1.00 70.69 106 GLY A O 1
ATOM 865 N N . ALA A 1 107 ? 1.688 -9.595 -14.105 1.00 68.62 107 ALA A N 1
ATOM 866 C CA . ALA A 1 107 ? 0.590 -10.558 -14.240 1.00 68.62 107 ALA A CA 1
ATOM 867 C C . ALA A 1 107 ? 0.945 -11.995 -13.793 1.00 68.62 107 ALA A C 1
ATOM 869 O O . ALA A 1 107 ? 0.082 -12.706 -13.280 1.00 68.62 107 ALA A O 1
ATOM 870 N N . GLU A 1 108 ? 2.207 -12.403 -13.936 1.00 69.25 108 GLU A N 1
ATOM 871 C CA . GLU A 1 108 ? 2.689 -13.750 -13.605 1.00 69.25 108 GLU A CA 1
ATOM 872 C C . GLU A 1 108 ? 2.704 -14.066 -12.101 1.00 69.25 108 GLU A C 1
ATOM 874 O O . GLU A 1 108 ? 2.613 -15.231 -11.721 1.00 69.25 108 GLU A O 1
ATOM 879 N N . MET A 1 109 ? 2.777 -13.056 -11.228 1.00 77.00 109 MET A N 1
ATOM 880 C CA . MET A 1 109 ? 2.861 -13.245 -9.767 1.00 77.00 109 MET A CA 1
ATOM 881 C C . MET A 1 109 ? 1.769 -12.485 -9.014 1.00 77.00 109 MET A C 1
ATOM 883 O O . MET A 1 109 ? 1.854 -12.253 -7.807 1.00 77.00 109 MET A O 1
ATOM 887 N N . PHE A 1 110 ? 0.714 -12.119 -9.731 1.00 76.50 110 PHE A N 1
ATOM 888 C CA . PHE A 1 110 ? -0.385 -11.320 -9.219 1.00 76.50 110 PHE A CA 1
ATOM 889 C C . PHE A 1 110 ? -1.117 -11.972 -8.035 1.00 76.50 110 PHE A C 1
ATOM 891 O O . PHE A 1 110 ? -1.602 -11.274 -7.157 1.00 76.50 110 PHE A O 1
ATOM 898 N N . LYS A 1 111 ? -1.151 -13.309 -7.963 1.00 83.31 111 LYS A N 1
ATOM 899 C CA . LYS A 1 111 ? -1.757 -14.058 -6.844 1.00 83.31 111 LYS A CA 1
ATOM 900 C C . LYS A 1 111 ? -0.759 -14.445 -5.746 1.00 83.31 111 LYS A C 1
ATOM 902 O O . LYS A 1 111 ? -1.111 -15.173 -4.823 1.00 83.31 111 LYS A O 1
ATOM 907 N N . CYS A 1 112 ? 0.499 -14.019 -5.854 1.00 84.94 112 CYS A N 1
ATOM 908 C CA . CYS A 1 112 ? 1.549 -14.396 -4.915 1.00 84.94 112 CYS A CA 1
ATOM 909 C C . CYS A 1 112 ? 1.623 -13.416 -3.746 1.00 84.94 112 CYS A C 1
ATOM 911 O O . CYS A 1 112 ? 1.711 -12.207 -3.940 1.00 84.94 112 CYS A O 1
ATOM 913 N N . GLY A 1 113 ? 1.698 -13.938 -2.531 1.00 87.69 113 GLY A N 1
ATOM 914 C CA . GLY A 1 113 ? 1.803 -13.147 -1.315 1.00 87.69 113 GLY A CA 1
ATOM 915 C C . GLY A 1 113 ? 1.144 -13.872 -0.158 1.00 87.69 113 GLY A C 1
ATOM 916 O O . GLY A 1 113 ? 0.748 -15.031 -0.278 1.00 87.69 113 GLY A O 1
ATOM 917 N N . ASN A 1 114 ? 1.037 -13.180 0.966 1.00 91.88 114 ASN A N 1
ATOM 918 C CA . ASN A 1 114 ? 0.468 -13.733 2.181 1.00 91.88 114 ASN A CA 1
ATOM 919 C C . ASN A 1 114 ? -0.434 -12.696 2.839 1.00 91.88 114 ASN A C 1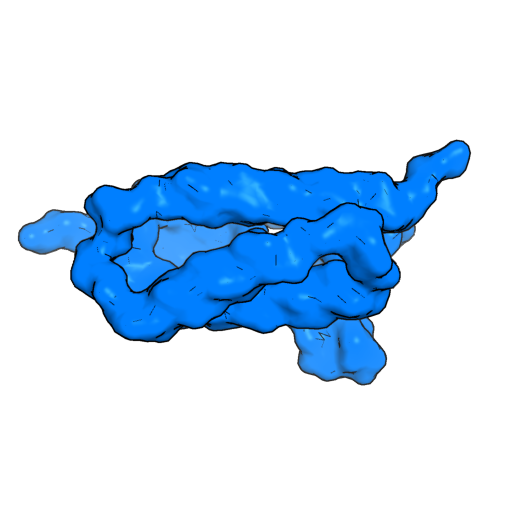
ATOM 921 O O . ASN A 1 114 ? -0.058 -11.525 2.933 1.00 91.88 114 ASN A O 1
ATOM 925 N N . VAL A 1 115 ? -1.570 -13.153 3.363 1.00 91.31 115 VAL A N 1
ATOM 926 C CA . VAL A 1 115 ? -2.333 -12.398 4.359 1.00 91.31 115 VAL A CA 1
ATOM 927 C C . VAL A 1 115 ? -1.516 -12.372 5.644 1.00 91.31 115 VAL A C 1
ATOM 929 O O . VAL A 1 115 ? -1.168 -13.427 6.172 1.00 91.31 115 VAL A O 1
ATOM 932 N N . LEU A 1 116 ? -1.164 -11.181 6.121 1.00 90.62 116 LEU A N 1
ATOM 933 C CA . LEU A 1 116 ? -0.471 -11.016 7.397 1.00 90.62 116 LEU A CA 1
ATOM 934 C C . LEU A 1 116 ? -1.448 -10.852 8.550 1.00 90.62 116 LEU A C 1
ATOM 936 O O . LEU A 1 116 ? -1.275 -11.470 9.596 1.00 90.62 116 LEU A O 1
ATOM 940 N N . SER A 1 117 ? -2.442 -9.991 8.370 1.00 89.56 117 SER A N 1
ATOM 941 C CA . SER A 1 117 ? -3.413 -9.669 9.409 1.00 89.56 117 SER A CA 1
ATOM 942 C C . SER A 1 117 ? -4.681 -9.093 8.799 1.00 89.56 117 SER A C 1
ATOM 944 O O . SER A 1 117 ? -4.654 -8.535 7.704 1.00 89.56 117 SER A O 1
ATOM 946 N N . GLN A 1 118 ? -5.774 -9.184 9.542 1.00 88.56 118 GLN A N 1
ATOM 947 C CA . GLN A 1 118 ? -6.991 -8.418 9.304 1.00 88.56 118 GLN A CA 1
ATOM 948 C C . GLN A 1 118 ? -7.038 -7.310 10.357 1.00 88.56 118 GLN A C 1
ATOM 950 O O . GLN A 1 118 ? -6.825 -7.581 11.540 1.00 88.56 118 GLN A O 1
ATOM 955 N N . LEU A 1 119 ? -7.220 -6.069 9.919 1.00 84.94 119 LEU A N 1
ATOM 956 C CA . LEU A 1 119 ? -7.497 -4.934 10.790 1.00 84.94 119 LEU A CA 1
ATOM 957 C C . LEU A 1 119 ? -9.014 -4.788 10.828 1.00 84.94 119 LEU A C 1
ATOM 959 O O . LEU A 1 119 ? -9.639 -4.657 9.775 1.00 84.94 119 LEU A O 1
ATOM 963 N N . TYR A 1 120 ? -9.573 -4.901 12.027 1.00 74.06 120 TYR A N 1
ATOM 964 C CA . TYR A 1 120 ? -11.013 -4.884 12.247 1.00 74.06 120 TYR A CA 1
ATOM 965 C C . TYR A 1 120 ? -11.511 -3.474 12.512 1.00 74.06 120 TYR A C 1
ATOM 967 O O . TYR A 1 120 ? -10.760 -2.619 12.994 1.00 74.06 120 TYR A O 1
ATOM 975 N N . HIS A 1 121 ? -12.793 -3.277 12.228 1.00 66.44 121 HIS A N 1
ATOM 976 C CA . HIS A 1 121 ? -13.516 -2.087 12.631 1.00 66.44 121 HIS A CA 1
ATOM 977 C C . HIS A 1 121 ? -13.335 -1.788 14.129 1.00 66.44 121 HIS A C 1
ATOM 979 O O . HIS A 1 121 ? -13.497 -2.675 14.969 1.00 66.44 121 HIS A O 1
ATOM 985 N N . ALA A 1 122 ? -12.987 -0.542 14.461 1.00 59.16 122 ALA A N 1
ATOM 986 C CA . ALA A 1 122 ? -13.054 -0.075 15.839 1.00 59.16 122 ALA A CA 1
ATOM 987 C C . ALA A 1 122 ? -14.526 0.200 16.157 1.00 59.16 122 ALA A C 1
ATOM 989 O O . ALA A 1 122 ? -15.082 1.169 15.648 1.00 59.16 122 ALA A O 1
ATOM 990 N N . GLU A 1 123 ? -15.156 -0.669 16.949 1.00 49.38 123 GLU A N 1
ATOM 991 C CA . GLU A 1 123 ? -16.499 -0.407 17.468 1.00 49.38 123 GLU A CA 1
ATOM 992 C C . GLU A 1 123 ? -16.460 0.893 18.288 1.00 49.38 123 GLU A C 1
ATOM 994 O O . GLU A 1 123 ? -15.638 1.036 19.200 1.00 49.38 123 GLU A O 1
ATOM 999 N N . GLU A 1 124 ? -17.316 1.854 17.932 1.00 50.09 124 GLU A N 1
ATOM 1000 C CA . GLU A 1 124 ? -17.556 3.045 18.746 1.00 50.09 124 GLU A CA 1
ATOM 1001 C C . GLU A 1 124 ? -18.020 2.583 20.140 1.00 50.09 124 GLU A C 1
ATOM 1003 O O . GLU A 1 124 ? -19.062 1.936 20.262 1.00 50.09 124 GLU A O 1
ATOM 1008 N N . ASN A 1 125 ? -17.226 2.868 21.180 1.00 40.88 125 ASN A N 1
ATOM 1009 C CA . ASN A 1 125 ? -17.670 2.753 22.576 1.00 40.88 125 ASN A CA 1
ATOM 1010 C C . ASN A 1 125 ? -18.538 3.952 22.958 1.00 40.88 125 ASN A C 1
ATOM 1012 O O . ASN A 1 125 ? -18.091 5.092 22.691 1.00 40.88 125 ASN A O 1
#

Nearest PDB structures (foldseek):
  7krw-assembly3_A  TM=5.824E-01  e=3.413E+00  Escherichia coli K-12
  5u84-assembly1_A  TM=3.193E-01  e=6.842E+00  Balaenoptera acutorostrata

Mean predicted aligned error: 8.59 Å

Solvent-accessible surface area (backbone atoms only — not comparable to full-atom values): 7310 Å² total; per-residue (Å²): 129,91,54,57,61,63,51,44,52,52,48,50,51,48,50,45,52,53,51,69,60,52,44,74,87,55,41,64,78,82,51,79,70,50,56,54,43,50,52,59,62,70,68,70,55,98,80,59,50,72,67,55,47,50,52,53,51,38,56,46,35,57,48,51,52,54,47,37,73,75,43,26,33,88,56,59,33,31,36,33,36,32,59,65,30,79,87,54,71,38,43,55,45,76,40,74,62,87,76,58,75,31,74,82,44,45,84,92,42,24,69,49,63,42,84,75,45,75,48,63,51,58,77,87,128

Foldseek 3Di:
DPDLLVLLVVVLVVVLVVVVVQPPVFFDDDDPLVVVLVVLSVPDDPPDDLLRSVVSQQVNQVSVVVSCVVRNGAAKKWKKKDCPAPNSVIGIHIDRDPQQQDSRDGPVCRRPTDGPDIRDGDPDD

Sequence (125 aa):
AFDDNTRIITYTHTMRSQIDQLDQSQIVDWPASADEIKSALEFYTDSLTINESRQHFQRLTRGVIKLIQNYGYSTDVFVMKCPMAFNNTGATWLQTDKDLINPYFGAEMFKCGNVLSQLYHAEEN

pLDDT: mean 72.83, std 13.93, range [37.72, 92.88]

Secondary structure (DSSP, 8-state):
---HHHHHHHHHHHHHHHHHTS-GGGSSS--HHHHHHHHHHHT--TT--HHHHHHHHHHHHHHHHHHHHHH--SS-EEEEEETTHHHHT-EEEEESSSS---TTS-GGGTT--EEEEEEPP----

Radius of gyration: 14.45 Å; Cα contacts (8 Å, |Δi|>4): 155; chains: 1; bounding box: 33×30×47 Å